Protein AF-A0A535Z2W9-F1 (afdb_monomer_lite)

Radius of gyration: 17.83 Å; chains: 1; bounding box: 57×37×44 Å

Sequence (170 aa):
MAGQGLWLRPPQLRTRADEVDRRHATWLELFFDLVFVVAIAELGHQLVVDHSLAGFLRFAGLFIPVFVAWQGFMAYSDRFDTDDLAFRLAFFGAMLGIAAMAVLIGDVAQGHNTAAFVLAYVSIRCLMLALYARAWFAVPEARPLVRFYGLGYALGVAIWLSSLAVPPPA

Secondary structure (DSSP, 8-state):
-----SS----EE--TTGGGS-PPPPHHHHHHHHHHHHHHHHHHHHHHH--SHHHHHHHHHHHHHHHHHHHHHHHHHHHEE--SHHHHHHHHHHHHHHHHHHHHHHHHHTT-SHHHHHHHHHHHHHHHHHHHHHHHHH-GGGHHHHHHHHHHHHHHHHHHHHHTTSPPP-

Structure (mmCIF, N/CA/C/O backbone):
data_AF-A0A535Z2W9-F1
#
_entry.id   AF-A0A535Z2W9-F1
#
loop_
_atom_site.group_PDB
_atom_site.id
_atom_site.type_symbol
_atom_site.label_atom_id
_atom_s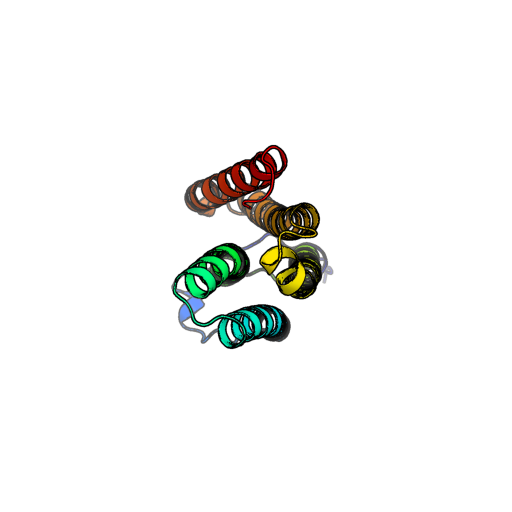ite.label_alt_id
_atom_site.label_comp_id
_atom_site.label_asym_id
_atom_site.label_entity_id
_atom_site.label_seq_id
_atom_site.pdbx_PDB_ins_code
_atom_site.Cartn_x
_atom_site.Cartn_y
_atom_site.Cartn_z
_atom_site.occupancy
_atom_site.B_iso_or_equiv
_atom_site.auth_seq_id
_atom_site.auth_comp_id
_atom_site.auth_asym_id
_atom_site.auth_atom_id
_atom_site.pdbx_PDB_model_num
ATOM 1 N N . MET A 1 1 ? -34.922 -6.582 19.480 1.00 39.75 1 MET A N 1
ATOM 2 C CA . MET A 1 1 ? -33.618 -7.146 19.073 1.00 39.75 1 MET A CA 1
ATOM 3 C C . MET A 1 1 ? -33.034 -6.212 18.026 1.00 39.75 1 MET A C 1
ATOM 5 O O . MET A 1 1 ? -33.458 -6.246 16.882 1.00 39.75 1 MET A O 1
ATOM 9 N N . ALA A 1 2 ? -32.225 -5.248 18.468 1.00 39.50 2 ALA A N 1
ATOM 10 C CA . ALA A 1 2 ? -31.777 -4.127 17.647 1.00 39.50 2 ALA A CA 1
ATOM 11 C C . ALA A 1 2 ? -30.645 -4.563 16.705 1.00 39.50 2 ALA A C 1
ATOM 13 O O . ALA A 1 2 ? -29.656 -5.139 17.156 1.00 39.50 2 ALA A O 1
ATOM 14 N N . GLY A 1 3 ? -30.808 -4.289 15.408 1.00 45.81 3 GLY A N 1
ATOM 15 C CA . GLY A 1 3 ? -29.788 -4.504 14.389 1.00 45.81 3 GLY A CA 1
ATOM 16 C C . GLY A 1 3 ? -28.563 -3.639 14.665 1.00 45.81 3 GLY A C 1
ATOM 17 O O . GLY A 1 3 ? -28.571 -2.437 14.417 1.00 45.81 3 GLY A O 1
ATOM 18 N N . GLN A 1 4 ? -27.509 -4.254 15.192 1.00 51.09 4 GLN A N 1
ATOM 19 C CA . GLN A 1 4 ? -26.200 -3.623 15.290 1.00 51.09 4 GLN A CA 1
ATOM 20 C C . GLN A 1 4 ? -25.592 -3.603 13.883 1.00 51.09 4 GLN A C 1
ATOM 22 O O . GLN A 1 4 ? -25.371 -4.652 13.277 1.00 51.09 4 GLN A O 1
ATOM 27 N N . GLY A 1 5 ? -25.411 -2.402 13.332 1.00 47.31 5 GLY A N 1
ATOM 28 C CA . GLY A 1 5 ? -25.077 -2.180 11.927 1.00 47.31 5 GLY A CA 1
ATOM 29 C C . GLY A 1 5 ? -23.846 -2.962 11.461 1.00 47.31 5 GLY A C 1
ATOM 30 O O . GLY A 1 5 ? -22.733 -2.729 11.918 1.00 47.31 5 GLY A O 1
ATOM 31 N N . LEU A 1 6 ? -24.047 -3.837 10.477 1.00 59.38 6 LEU A N 1
ATOM 32 C CA . LEU A 1 6 ? -23.032 -4.580 9.708 1.00 59.38 6 LEU A CA 1
ATOM 33 C C . LEU A 1 6 ? -22.005 -3.708 8.950 1.00 59.38 6 LEU A C 1
ATOM 35 O O . LEU A 1 6 ? -21.198 -4.232 8.193 1.00 59.38 6 LEU A O 1
ATOM 39 N N . TRP A 1 7 ? -22.047 -2.386 9.102 1.00 70.06 7 TRP A N 1
ATOM 40 C CA . TRP A 1 7 ? -21.425 -1.459 8.160 1.00 70.06 7 TRP A CA 1
ATOM 41 C C . TRP A 1 7 ? -20.079 -0.949 8.677 1.00 70.06 7 TRP A C 1
ATOM 43 O O . TRP A 1 7 ? -19.090 -1.021 7.957 1.00 70.06 7 TRP A O 1
ATOM 53 N N . LEU A 1 8 ? -20.010 -0.497 9.932 1.00 78.69 8 LEU A N 1
ATOM 54 C CA . LEU A 1 8 ? -18.781 -0.002 10.556 1.00 78.69 8 LEU A CA 1
ATOM 55 C C . LEU A 1 8 ? -18.672 -0.565 11.974 1.00 78.69 8 LEU A C 1
ATOM 57 O O . LEU A 1 8 ? -19.488 -0.239 12.835 1.00 78.69 8 LEU A O 1
ATOM 61 N N . ARG A 1 9 ? -17.677 -1.419 12.216 1.00 81.12 9 ARG A N 1
ATOM 62 C CA . ARG A 1 9 ? -17.396 -2.004 13.539 1.00 81.12 9 ARG A CA 1
ATOM 63 C C . ARG A 1 9 ? -16.050 -1.484 14.023 1.00 81.12 9 ARG A C 1
ATOM 65 O O . ARG A 1 9 ? -15.139 -1.412 13.214 1.00 81.12 9 ARG A O 1
ATOM 72 N N . PRO A 1 10 ? -15.856 -1.096 15.287 1.00 81.75 10 PRO A N 1
ATOM 73 C CA . PRO A 1 10 ? -14.520 -0.718 15.745 1.00 81.75 10 PRO A CA 1
ATOM 74 C C . PRO A 1 10 ? -13.559 -1.919 15.610 1.00 81.75 10 PRO A C 1
ATOM 76 O O . PRO A 1 10 ? -13.972 -3.034 15.935 1.00 81.75 10 PRO A O 1
ATOM 79 N N . PRO A 1 11 ? -12.316 -1.724 15.122 1.00 84.38 11 PRO A N 1
ATOM 80 C CA . PRO A 1 11 ? -11.287 -2.757 15.156 1.00 84.38 11 PRO A CA 1
ATOM 81 C C . PRO A 1 11 ? -11.108 -3.292 16.574 1.00 84.38 11 PRO A C 1
ATOM 83 O O . PRO A 1 11 ? -11.166 -2.516 17.527 1.00 84.38 11 PRO A O 1
ATOM 86 N N . GLN A 1 12 ? -10.867 -4.591 16.713 1.00 83.38 12 GLN A N 1
ATOM 87 C CA . GLN A 1 12 ? -10.589 -5.225 18.001 1.00 83.38 12 GLN A CA 1
ATOM 88 C C . GLN A 1 12 ? -9.195 -5.842 17.961 1.00 83.38 12 GLN A C 1
ATOM 90 O O . GLN A 1 12 ? -8.827 -6.454 16.961 1.00 83.38 12 GLN A O 1
ATOM 95 N N . LEU A 1 13 ? -8.395 -5.648 19.011 1.00 82.12 13 LEU A N 1
ATOM 96 C CA . LEU A 1 13 ? -7.098 -6.317 19.117 1.00 82.12 13 LEU A CA 1
ATOM 97 C C . LEU A 1 13 ? -7.311 -7.810 19.337 1.00 82.12 13 LEU A C 1
ATOM 99 O O . LEU A 1 13 ? -8.063 -8.193 20.230 1.00 82.12 13 LEU A O 1
ATOM 103 N N . ARG A 1 14 ? -6.586 -8.633 18.584 1.00 78.81 14 ARG A N 1
ATOM 104 C CA . ARG A 1 14 ? -6.496 -10.061 18.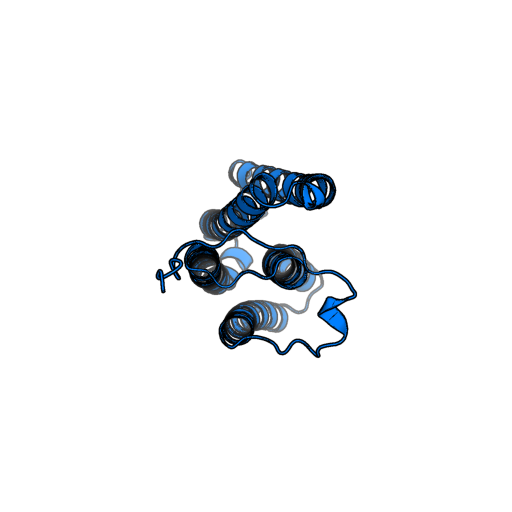874 1.00 78.81 14 ARG A CA 1
ATOM 105 C C . ARG A 1 14 ? -5.497 -10.310 19.993 1.00 78.81 14 ARG A C 1
ATOM 107 O O . ARG A 1 14 ? -4.390 -9.765 19.989 1.00 78.81 14 ARG A O 1
ATOM 114 N N . THR A 1 15 ? -5.891 -11.134 20.955 1.00 75.25 15 THR A N 1
ATOM 115 C CA . THR A 1 15 ? -5.051 -11.545 22.080 1.00 75.25 15 THR A CA 1
ATOM 116 C C . THR A 1 15 ? -4.678 -13.020 21.953 1.00 75.25 15 THR A C 1
ATOM 118 O O . THR A 1 15 ? -5.366 -13.791 21.294 1.00 75.25 15 THR A O 1
ATOM 121 N N . ARG A 1 16 ? -3.611 -13.460 22.633 1.00 63.16 16 ARG A N 1
ATOM 122 C CA . ARG A 1 16 ? -3.212 -14.883 22.653 1.00 63.16 16 ARG A CA 1
ATOM 123 C C . ARG A 1 16 ? -4.300 -15.835 23.166 1.00 63.16 16 ARG A C 1
ATOM 125 O O . ARG A 1 16 ? -4.220 -17.028 22.905 1.00 63.16 16 ARG A O 1
ATOM 132 N N . ALA A 1 17 ? -5.291 -15.340 23.910 1.00 61.97 17 ALA A N 1
ATOM 133 C CA . ALA A 1 17 ? -6.428 -16.154 24.336 1.00 61.97 17 ALA A CA 1
ATOM 134 C C . ALA A 1 17 ? -7.329 -16.544 23.149 1.00 61.97 17 ALA A C 1
ATOM 136 O O . ALA A 1 17 ? -7.892 -17.635 23.153 1.00 61.97 17 ALA A O 1
ATOM 137 N N . ASP A 1 18 ? -7.390 -15.697 22.116 1.00 59.94 18 ASP A N 1
ATOM 138 C CA . ASP A 1 18 ? -8.167 -15.924 20.893 1.00 59.94 18 ASP A CA 1
ATOM 139 C C . ASP A 1 18 ? -7.458 -16.898 19.927 1.00 59.94 18 ASP A C 1
ATOM 141 O O . ASP A 1 18 ? -8.099 -17.486 19.063 1.00 59.94 18 ASP A O 1
ATOM 145 N N . GLU A 1 19 ? -6.143 -17.119 20.083 1.00 58.19 19 GLU A N 1
ATOM 146 C CA . GLU A 1 19 ? -5.344 -18.050 19.258 1.00 58.19 19 GLU A CA 1
ATOM 147 C C . GLU A 1 19 ? -5.628 -19.537 19.548 1.00 58.19 19 GLU A C 1
ATOM 149 O O . GLU A 1 19 ? -5.219 -20.405 18.773 1.00 58.19 19 GLU A O 1
ATOM 154 N N . VAL A 1 20 ? -6.309 -19.857 20.658 1.00 56.34 20 VAL A N 1
ATOM 155 C CA . VAL A 1 20 ? -6.678 -21.243 21.011 1.00 56.34 20 VAL A CA 1
ATOM 156 C C . VAL A 1 20 ? -7.715 -21.805 20.026 1.00 56.34 20 VAL A C 1
ATOM 158 O O . VAL A 1 20 ? -7.717 -23.010 19.764 1.00 56.34 20 VAL A O 1
ATOM 161 N N . ASP A 1 21 ? -8.525 -20.937 19.411 1.00 59.91 21 ASP A N 1
ATOM 162 C CA . ASP A 1 21 ? -9.335 -21.277 18.244 1.00 59.91 21 ASP A CA 1
ATOM 163 C C . ASP A 1 21 ? -8.500 -21.083 16.968 1.00 59.91 21 ASP A C 1
ATOM 165 O O . ASP A 1 21 ? -8.018 -19.993 16.661 1.00 59.91 21 ASP A O 1
ATOM 169 N N . ARG A 1 22 ? -8.309 -22.155 16.188 1.00 58.53 22 ARG A N 1
ATOM 170 C CA . ARG A 1 22 ? -7.547 -22.101 14.929 1.00 58.53 22 ARG A CA 1
ATOM 171 C C . ARG A 1 22 ? -8.216 -21.138 13.940 1.00 58.53 22 ARG A C 1
ATOM 173 O O . ARG A 1 22 ? -9.170 -21.512 13.250 1.00 58.53 22 ARG A O 1
ATOM 180 N N . ARG A 1 23 ? -7.681 -19.918 13.821 1.00 67.81 23 ARG A N 1
ATOM 181 C CA . ARG A 1 23 ? -8.056 -18.964 12.768 1.00 67.81 23 ARG A CA 1
ATOM 182 C C . ARG A 1 23 ? -7.822 -19.592 11.395 1.00 67.81 23 ARG A C 1
ATOM 184 O O . ARG A 1 23 ? -6.725 -20.053 11.087 1.00 67.81 23 ARG A O 1
ATOM 191 N N . HIS A 1 24 ? -8.851 -19.546 10.557 1.00 76.38 24 HIS A N 1
ATOM 192 C CA . HIS A 1 24 ? -8.747 -19.846 9.133 1.00 76.38 24 HIS A CA 1
ATOM 193 C C . HIS A 1 24 ? -8.677 -18.537 8.346 1.00 76.38 24 HIS A C 1
ATOM 195 O O . HIS A 1 24 ? -9.337 -17.561 8.709 1.00 76.38 24 HIS A O 1
ATOM 201 N N . ALA A 1 25 ? -7.876 -18.518 7.279 1.00 81.12 25 ALA A N 1
ATOM 202 C CA . ALA A 1 25 ? -7.833 -17.386 6.363 1.00 81.12 25 ALA A CA 1
ATOM 203 C C . ALA A 1 25 ? -9.221 -17.156 5.752 1.00 81.12 25 ALA A C 1
ATOM 205 O O . ALA A 1 25 ? -9.912 -18.103 5.362 1.00 81.12 25 ALA A O 1
ATOM 206 N N . THR A 1 26 ? -9.637 -15.898 5.678 1.00 87.12 26 THR A N 1
ATOM 207 C CA . THR A 1 26 ? -10.911 -15.547 5.046 1.00 87.12 26 THR A CA 1
ATOM 208 C C . THR A 1 26 ? -10.790 -15.614 3.522 1.00 87.12 26 THR A C 1
ATOM 210 O O . THR A 1 26 ? -9.707 -15.457 2.960 1.00 87.12 26 THR A O 1
ATOM 213 N N . TRP A 1 27 ? -11.915 -15.773 2.817 1.00 91.81 27 TRP A N 1
ATOM 214 C CA . TRP A 1 27 ? -11.933 -15.713 1.348 1.00 91.81 27 TRP A CA 1
ATOM 215 C C . TRP A 1 27 ? -11.366 -14.402 0.791 1.00 91.81 27 TRP A C 1
ATOM 217 O O . TRP A 1 27 ? -10.744 -14.405 -0.268 1.00 91.81 27 TRP A O 1
ATOM 227 N N . LEU A 1 28 ? -11.562 -13.288 1.503 1.00 91.81 28 LEU A N 1
ATOM 228 C CA . LEU A 1 28 ? -11.030 -11.988 1.103 1.00 91.81 28 LEU A CA 1
ATOM 229 C C . LEU A 1 28 ? -9.504 -11.942 1.219 1.00 91.81 28 LEU A C 1
ATOM 231 O O . LEU A 1 28 ? -8.855 -11.412 0.324 1.00 91.81 28 LEU A O 1
ATOM 235 N N . GLU A 1 29 ? -8.944 -12.507 2.290 1.00 91.25 29 GLU A N 1
ATOM 236 C CA . GLU A 1 29 ? -7.491 -12.621 2.479 1.00 91.25 29 GLU A CA 1
ATOM 237 C C . GLU A 1 29 ? -6.872 -13.519 1.402 1.00 91.25 29 GLU A C 1
ATOM 239 O O . GLU A 1 29 ? -5.904 -13.125 0.763 1.00 91.25 29 GLU A O 1
ATOM 244 N N . LEU A 1 30 ? -7.492 -14.665 1.101 1.00 94.19 30 LEU A N 1
ATOM 245 C CA . LEU A 1 30 ? -7.025 -15.547 0.026 1.00 94.19 30 LEU A CA 1
ATOM 246 C C . LEU A 1 30 ? -7.083 -14.873 -1.352 1.00 94.19 30 LEU A C 1
ATOM 248 O O . LEU A 1 30 ? -6.170 -15.024 -2.163 1.00 94.19 30 LEU A O 1
ATOM 252 N N . PHE A 1 31 ? -8.149 -14.118 -1.630 1.00 94.88 31 PHE A N 1
ATOM 253 C CA . PHE A 1 31 ? -8.248 -13.360 -2.874 1.00 94.88 31 PHE A CA 1
ATOM 254 C C . PHE A 1 31 ? -7.201 -12.241 -2.933 1.00 94.88 31 PHE A C 1
ATOM 256 O O . PHE A 1 31 ? -6.580 -12.049 -3.973 1.00 94.88 31 PHE A O 1
ATOM 263 N N . PHE A 1 32 ? -6.956 -11.551 -1.815 1.00 94.38 32 PHE A N 1
ATOM 264 C CA . PHE A 1 32 ? -5.900 -10.548 -1.691 1.00 94.38 32 PHE A CA 1
ATOM 265 C C . PHE A 1 32 ? -4.526 -11.134 -2.021 1.00 94.38 32 PHE A C 1
ATOM 267 O O . PHE A 1 32 ? -3.816 -10.580 -2.861 1.00 94.38 32 PHE A O 1
ATOM 274 N N . ASP A 1 33 ? -4.189 -12.282 -1.432 1.00 95.50 33 ASP A N 1
ATOM 275 C CA . ASP A 1 33 ? -2.924 -12.973 -1.681 1.00 95.50 33 ASP A CA 1
ATOM 276 C C . ASP A 1 33 ? -2.756 -13.339 -3.161 1.00 95.50 33 ASP A C 1
ATOM 278 O O . ASP A 1 33 ? -1.679 -13.140 -3.726 1.00 95.50 33 ASP A O 1
ATOM 282 N N . LEU A 1 34 ? -3.825 -13.788 -3.831 1.00 96.81 34 LEU A N 1
ATOM 283 C CA . LEU A 1 34 ? -3.776 -14.123 -5.256 1.00 96.81 34 LEU A CA 1
ATOM 284 C C . LEU A 1 34 ? -3.399 -12.919 -6.133 1.00 96.81 34 LEU A C 1
ATOM 286 O O . LEU A 1 34 ? -2.627 -13.073 -7.079 1.00 96.81 34 LEU A O 1
ATOM 290 N N . VAL A 1 35 ? -3.887 -11.713 -5.824 1.00 96.00 35 VAL A N 1
ATOM 291 C CA . VAL A 1 35 ? -3.517 -10.514 -6.598 1.00 96.00 35 VAL A CA 1
ATOM 292 C C . VAL A 1 35 ? -2.032 -10.175 -6.409 1.00 96.00 35 VAL A C 1
ATOM 294 O O . VAL A 1 35 ? -1.354 -9.800 -7.366 1.00 96.00 35 VAL A O 1
ATOM 297 N N . PHE A 1 36 ? -1.483 -10.371 -5.206 1.00 95.31 36 PHE A N 1
ATOM 298 C CA . PHE A 1 36 ? -0.047 -10.195 -4.966 1.00 95.31 36 PHE A CA 1
ATOM 299 C C . PHE A 1 36 ? 0.809 -11.240 -5.685 1.00 95.31 36 PHE A C 1
ATOM 301 O O . PHE A 1 36 ? 1.885 -10.900 -6.179 1.00 95.31 36 PHE A O 1
ATOM 308 N N . VAL A 1 37 ? 0.328 -12.481 -5.811 1.00 97.00 37 VAL A N 1
ATOM 309 C CA . VAL A 1 37 ? 1.007 -13.523 -6.599 1.00 97.00 37 VAL A CA 1
ATOM 310 C C . VAL A 1 37 ? 1.176 -13.093 -8.056 1.00 97.00 37 VAL A C 1
ATOM 312 O O . VAL A 1 37 ? 2.241 -13.320 -8.624 1.00 97.00 37 VAL A O 1
ATOM 315 N N . VAL A 1 38 ? 0.188 -12.412 -8.647 1.00 96.69 38 VAL A N 1
ATOM 316 C CA . VAL A 1 38 ? 0.302 -11.877 -10.016 1.00 96.69 38 VAL A CA 1
ATOM 317 C C . VAL A 1 38 ? 1.419 -10.834 -10.116 1.00 96.69 38 VAL A C 1
ATOM 319 O O . VAL A 1 38 ? 2.251 -10.919 -11.014 1.00 96.69 38 VAL A O 1
ATOM 322 N N . ALA A 1 39 ? 1.509 -9.897 -9.167 1.00 97.12 39 ALA A N 1
ATOM 323 C CA . ALA A 1 39 ? 2.596 -8.914 -9.152 1.00 97.12 39 ALA A CA 1
ATOM 324 C C . ALA A 1 39 ? 3.978 -9.576 -8.998 1.00 97.12 39 ALA A C 1
ATOM 326 O O . ALA A 1 39 ? 4.936 -9.181 -9.658 1.00 97.12 39 ALA A O 1
ATOM 327 N N . ILE A 1 40 ? 4.088 -10.611 -8.158 1.00 97.06 40 ILE A N 1
ATOM 328 C CA . ILE A 1 40 ? 5.330 -11.381 -7.992 1.00 97.06 40 ILE A CA 1
ATOM 329 C C . ILE A 1 40 ? 5.678 -12.154 -9.272 1.00 97.06 40 ILE A C 1
ATOM 331 O O . ILE A 1 40 ? 6.854 -12.231 -9.625 1.00 97.06 40 ILE A O 1
ATOM 335 N N . ALA A 1 41 ? 4.687 -12.693 -9.984 1.00 97.38 41 ALA A N 1
ATOM 336 C CA . ALA A 1 41 ? 4.902 -13.368 -11.261 1.00 97.38 41 ALA A CA 1
ATOM 337 C C . ALA A 1 41 ? 5.472 -12.409 -12.319 1.00 97.38 41 ALA A C 1
ATOM 339 O O . ALA A 1 41 ? 6.446 -12.756 -12.985 1.00 97.38 41 ALA A O 1
ATOM 340 N N . GLU A 1 42 ? 4.946 -11.184 -12.407 1.00 97.12 42 GLU A N 1
ATOM 341 C CA . GLU A 1 42 ? 5.476 -10.145 -13.301 1.00 97.12 42 GLU A CA 1
ATOM 342 C C . GLU A 1 42 ? 6.913 -9.742 -12.945 1.00 97.12 42 GLU A C 1
ATOM 344 O O . GLU A 1 42 ? 7.771 -9.632 -13.824 1.00 97.12 42 GLU A O 1
ATOM 349 N N . LEU A 1 43 ? 7.227 -9.595 -11.652 1.00 96.88 43 LEU A N 1
ATOM 350 C CA . LEU A 1 43 ? 8.610 -9.382 -11.205 1.00 96.88 43 LEU A CA 1
ATOM 351 C C . LEU A 1 43 ? 9.519 -10.551 -11.610 1.00 96.88 43 LEU A C 1
ATOM 353 O O . LEU A 1 43 ? 10.635 -10.339 -12.084 1.00 96.88 43 LEU A O 1
ATOM 357 N N . GLY A 1 44 ? 9.042 -11.786 -11.440 1.00 96.25 44 GLY A N 1
ATOM 358 C CA . GLY A 1 44 ? 9.762 -12.992 -11.839 1.00 96.25 44 GLY A CA 1
ATOM 359 C C . GLY A 1 44 ? 10.039 -13.034 -13.341 1.00 96.25 44 GLY A C 1
ATOM 360 O O . GLY A 1 44 ? 11.149 -13.375 -13.744 1.00 96.25 44 GLY A O 1
ATOM 361 N N . HIS A 1 45 ? 9.079 -12.614 -14.167 1.00 95.56 45 HIS A N 1
ATOM 362 C CA . HIS A 1 45 ? 9.270 -12.499 -15.609 1.00 95.56 45 HIS A CA 1
ATOM 363 C C . HIS A 1 45 ? 10.405 -11.522 -15.960 1.00 95.56 45 HIS A C 1
ATOM 365 O O . HIS A 1 45 ? 11.267 -11.866 -16.768 1.00 95.56 45 HIS A O 1
ATOM 371 N N . GLN A 1 46 ? 10.488 -10.358 -15.301 1.00 94.12 46 GLN A N 1
ATOM 372 C CA . GLN A 1 46 ? 11.603 -9.417 -15.512 1.00 94.12 46 GLN A CA 1
ATOM 373 C C . GLN A 1 46 ? 12.970 -10.041 -15.195 1.00 94.12 46 GLN A C 1
ATOM 375 O O . GLN A 1 46 ? 13.940 -9.811 -15.914 1.00 94.12 46 GLN A O 1
ATOM 380 N N . LEU A 1 47 ? 13.045 -10.871 -14.151 1.00 94.69 47 LEU A N 1
ATOM 381 C CA . LEU A 1 47 ? 14.282 -11.554 -13.771 1.00 94.69 47 LEU A CA 1
ATOM 382 C C . LEU A 1 47 ? 14.678 -12.663 -14.762 1.00 94.69 47 LEU A C 1
ATOM 384 O O . LEU A 1 47 ? 15.861 -12.944 -14.932 1.00 94.69 47 LEU A O 1
ATOM 388 N N . VAL A 1 48 ? 13.704 -13.288 -15.432 1.00 96.12 48 VAL A N 1
ATOM 389 C CA . VAL A 1 48 ? 13.970 -14.244 -16.520 1.00 96.12 48 VAL A CA 1
ATOM 390 C C . VAL A 1 48 ? 14.553 -13.527 -17.741 1.00 96.12 48 VAL A C 1
ATOM 392 O O . VAL A 1 48 ? 15.486 -14.044 -18.358 1.00 96.12 48 VAL A O 1
ATOM 395 N N . VAL A 1 49 ? 14.037 -12.336 -18.068 1.00 93.69 49 VAL A N 1
ATOM 396 C CA . VAL A 1 49 ? 14.527 -11.508 -19.183 1.00 93.69 49 VAL A CA 1
ATOM 397 C C . VAL A 1 49 ? 15.967 -11.037 -18.943 1.00 93.69 49 VAL A C 1
ATOM 399 O O . VAL A 1 49 ? 16.794 -11.128 -19.849 1.00 93.69 49 VAL A O 1
ATOM 402 N N . ASP A 1 50 ? 16.285 -10.574 -17.731 1.00 92.56 50 ASP A N 1
ATOM 403 C CA . ASP A 1 50 ? 17.627 -10.128 -17.338 1.00 92.56 50 ASP A CA 1
ATOM 404 C C . ASP A 1 50 ? 18.047 -10.770 -16.007 1.00 92.56 50 ASP A C 1
ATOM 406 O O . ASP A 1 50 ? 17.729 -10.286 -14.920 1.00 92.56 50 ASP A O 1
ATOM 410 N N . HIS A 1 51 ? 18.811 -11.858 -16.100 1.00 94.19 51 HIS A N 1
ATOM 411 C CA . HIS A 1 51 ? 19.353 -12.597 -14.955 1.00 94.19 51 HIS A CA 1
ATOM 412 C C . HIS A 1 51 ? 20.769 -12.136 -14.561 1.00 94.19 51 HIS A C 1
ATOM 414 O O . HIS A 1 51 ? 21.488 -12.845 -13.851 1.00 94.19 51 HIS A O 1
ATOM 420 N N . SER A 1 52 ? 21.206 -10.962 -15.030 1.00 96.81 52 SER A N 1
ATOM 421 C CA . SER A 1 52 ? 22.458 -10.349 -14.584 1.00 96.81 52 SER A CA 1
ATOM 422 C C . SER A 1 52 ? 22.340 -9.801 -13.156 1.00 96.81 52 SER A C 1
ATOM 424 O O . SER A 1 52 ? 21.251 -9.677 -12.591 1.00 96.81 52 SER A O 1
ATOM 426 N N . LEU A 1 53 ? 23.469 -9.390 -12.566 1.00 95.75 53 LEU A N 1
ATOM 427 C CA . LEU A 1 53 ? 23.455 -8.678 -11.284 1.00 95.75 53 LEU A CA 1
ATOM 428 C C . LEU A 1 53 ? 22.606 -7.394 -11.352 1.00 95.75 53 LEU A C 1
ATOM 430 O O . LEU A 1 53 ? 21.911 -7.071 -10.392 1.00 95.75 53 LEU A O 1
ATOM 434 N N . ALA A 1 54 ? 22.635 -6.675 -12.479 1.00 93.06 54 ALA A N 1
ATOM 435 C CA . ALA A 1 54 ? 21.837 -5.465 -12.664 1.00 93.06 54 ALA A CA 1
ATOM 436 C C . ALA A 1 54 ? 20.334 -5.785 -12.707 1.00 93.06 54 ALA A C 1
ATOM 438 O O . ALA A 1 54 ? 19.552 -5.129 -12.017 1.00 93.06 54 ALA A O 1
ATOM 439 N N . GLY A 1 55 ? 19.942 -6.827 -13.445 1.00 93.50 55 GLY A N 1
ATOM 440 C CA . GLY A 1 55 ? 18.568 -7.327 -13.474 1.00 93.50 55 GLY A CA 1
ATOM 441 C C . GLY A 1 55 ? 18.070 -7.759 -12.094 1.00 93.50 55 GLY A C 1
ATOM 442 O O . GLY A 1 55 ? 16.986 -7.356 -11.670 1.00 93.50 55 GLY A O 1
ATOM 443 N N . PHE A 1 56 ? 18.907 -8.458 -11.321 1.00 95.88 56 PHE A N 1
ATOM 444 C CA . PHE A 1 56 ? 18.597 -8.813 -9.934 1.00 95.88 56 PHE A CA 1
ATOM 445 C C . PHE A 1 56 ? 18.397 -7.585 -9.030 1.00 95.88 56 PHE A C 1
ATOM 447 O O . PHE A 1 56 ? 17.456 -7.554 -8.236 1.00 95.88 56 PHE A O 1
ATOM 454 N N . LEU A 1 57 ? 19.240 -6.552 -9.144 1.00 94.94 57 LEU A N 1
ATOM 455 C CA . LEU A 1 57 ? 19.085 -5.321 -8.358 1.00 94.94 57 LEU A CA 1
ATOM 456 C C . LEU A 1 57 ? 17.799 -4.564 -8.717 1.00 94.94 57 LEU A C 1
ATOM 458 O O . LEU A 1 57 ? 17.118 -4.065 -7.818 1.00 94.94 57 LEU A O 1
ATOM 462 N N . ARG A 1 58 ? 17.427 -4.522 -10.005 1.00 93.56 58 ARG A N 1
ATOM 463 C CA . ARG A 1 58 ? 16.143 -3.959 -10.459 1.00 93.56 58 ARG A CA 1
ATOM 464 C C . ARG A 1 58 ? 14.964 -4.744 -9.888 1.00 93.56 58 ARG A C 1
ATOM 466 O O . ARG A 1 58 ? 14.061 -4.142 -9.308 1.00 93.56 58 ARG A O 1
ATOM 473 N N . PHE A 1 59 ? 15.006 -6.075 -9.981 1.00 95.25 59 PHE A N 1
ATOM 474 C CA . PHE A 1 59 ? 14.018 -6.959 -9.364 1.00 95.25 59 PHE A CA 1
ATOM 475 C C . PHE A 1 59 ? 13.881 -6.671 -7.867 1.00 95.25 59 PHE A C 1
ATOM 477 O O . PHE A 1 59 ? 12.774 -6.435 -7.395 1.00 95.25 59 PHE A O 1
ATOM 484 N N . ALA A 1 60 ? 14.991 -6.625 -7.124 1.00 96.25 60 ALA A N 1
ATOM 485 C CA . ALA A 1 60 ? 14.972 -6.372 -5.687 1.00 96.25 60 ALA A CA 1
ATOM 486 C C . ALA A 1 60 ? 14.351 -5.002 -5.361 1.00 96.25 60 ALA A C 1
ATOM 488 O O . ALA A 1 60 ? 13.519 -4.899 -4.459 1.00 96.25 60 ALA A O 1
ATOM 489 N N . GLY A 1 61 ? 14.698 -3.965 -6.132 1.00 94.38 61 GLY A N 1
ATOM 490 C CA . GLY A 1 61 ? 14.143 -2.619 -5.982 1.00 94.38 61 GLY A CA 1
ATOM 491 C C . GLY A 1 61 ? 12.626 -2.553 -6.177 1.00 94.38 61 GLY A C 1
ATOM 492 O O . GLY A 1 61 ? 11.951 -1.856 -5.421 1.00 94.38 61 GLY A O 1
ATOM 493 N N . LEU A 1 62 ? 12.079 -3.307 -7.135 1.00 95.88 62 LEU A N 1
ATOM 494 C CA . LEU A 1 62 ? 10.634 -3.381 -7.393 1.00 95.88 62 LEU A CA 1
ATOM 495 C C . LEU A 1 62 ? 9.907 -4.373 -6.473 1.00 95.88 62 LEU A C 1
ATOM 497 O O . LEU A 1 62 ? 8.744 -4.165 -6.129 1.00 95.88 62 LEU A O 1
ATOM 501 N N . PHE A 1 63 ? 10.591 -5.422 -6.022 1.00 97.19 63 PHE A N 1
ATOM 502 C CA . PHE A 1 63 ? 10.055 -6.409 -5.092 1.00 97.19 63 PHE A CA 1
ATOM 503 C C . PHE A 1 63 ? 9.806 -5.817 -3.708 1.00 97.19 63 PHE A C 1
ATOM 505 O O . PHE A 1 63 ? 8.761 -6.071 -3.116 1.00 97.19 63 PHE A O 1
ATOM 512 N N . ILE A 1 64 ? 10.729 -5.001 -3.190 1.00 96.62 64 ILE A N 1
ATOM 513 C CA . ILE A 1 64 ? 10.610 -4.397 -1.855 1.00 96.62 64 ILE A CA 1
ATOM 514 C C . ILE A 1 64 ? 9.270 -3.663 -1.645 1.00 96.62 64 ILE A C 1
ATOM 516 O O . ILE A 1 64 ? 8.597 -3.978 -0.663 1.00 96.62 64 ILE A O 1
ATOM 520 N N . PRO A 1 65 ? 8.828 -2.716 -2.499 1.00 96.25 65 PRO A N 1
ATOM 521 C CA . PRO A 1 65 ? 7.542 -2.048 -2.303 1.00 96.25 65 PRO A CA 1
ATOM 522 C C . PRO A 1 65 ? 6.357 -3.014 -2.399 1.00 96.25 65 PRO A C 1
ATOM 524 O O . PRO A 1 65 ? 5.443 -2.916 -1.583 1.00 96.25 65 PRO A O 1
ATOM 527 N N . VAL A 1 66 ? 6.384 -3.987 -3.317 1.00 97.31 66 VAL A N 1
ATOM 528 C CA . VAL A 1 66 ? 5.341 -5.026 -3.414 1.00 97.31 66 VAL A CA 1
ATOM 529 C C . VAL A 1 66 ? 5.263 -5.836 -2.115 1.00 97.31 66 VAL A C 1
ATOM 531 O O . VAL A 1 66 ? 4.197 -5.961 -1.513 1.00 97.31 66 VAL A O 1
ATOM 534 N N . PHE A 1 67 ? 6.402 -6.314 -1.619 1.00 97.00 67 PHE A N 1
ATOM 535 C CA . PHE A 1 67 ? 6.489 -7.082 -0.381 1.00 97.00 67 PHE A CA 1
ATOM 536 C C . PHE A 1 67 ? 6.038 -6.271 0.838 1.00 97.00 67 PHE A C 1
ATOM 538 O O . PHE A 1 67 ? 5.252 -6.752 1.652 1.00 97.00 67 PHE A O 1
ATOM 545 N N . VAL A 1 68 ? 6.493 -5.022 0.960 1.00 96.06 68 VAL A N 1
ATOM 546 C CA . VAL A 1 68 ? 6.134 -4.129 2.071 1.00 96.06 68 VAL A CA 1
ATOM 547 C C . VAL A 1 68 ? 4.643 -3.777 2.051 1.00 96.06 68 VAL A C 1
ATOM 549 O O . VAL A 1 68 ? 4.037 -3.641 3.120 1.00 96.06 68 VAL A O 1
ATOM 552 N N . ALA A 1 69 ? 4.036 -3.641 0.869 1.00 96.25 69 ALA A N 1
ATOM 553 C CA . ALA A 1 69 ? 2.594 -3.463 0.730 1.00 96.25 69 ALA A CA 1
ATOM 554 C C . ALA A 1 69 ? 1.826 -4.694 1.236 1.00 96.25 69 ALA A C 1
ATOM 556 O O . ALA A 1 69 ? 0.961 -4.541 2.100 1.00 96.25 69 ALA A O 1
ATOM 557 N N . TRP A 1 70 ? 2.189 -5.896 0.777 1.00 96.88 70 TRP A N 1
ATOM 558 C CA . TRP A 1 70 ? 1.569 -7.154 1.212 1.00 96.88 70 TRP A CA 1
ATOM 559 C C . TRP A 1 70 ? 1.692 -7.365 2.724 1.00 96.88 70 TRP A C 1
ATOM 561 O O . TRP A 1 70 ? 0.695 -7.541 3.426 1.00 96.88 70 TRP A O 1
ATOM 571 N N . GLN A 1 71 ? 2.919 -7.261 3.241 1.00 95.44 71 GLN A N 1
ATOM 572 C CA . GLN A 1 71 ? 3.223 -7.425 4.660 1.00 95.44 71 GLN A CA 1
ATOM 573 C C . GLN A 1 71 ? 2.426 -6.467 5.541 1.00 95.44 71 GLN A C 1
ATOM 575 O O . GLN A 1 71 ? 2.007 -6.852 6.626 1.00 95.44 71 GLN A O 1
ATOM 580 N N . GLY A 1 72 ? 2.193 -5.229 5.096 1.00 93.44 72 GLY A N 1
ATOM 581 C CA . GLY A 1 72 ? 1.393 -4.275 5.860 1.00 93.44 72 GLY A CA 1
ATOM 582 C C . GLY A 1 72 ? -0.040 -4.756 6.089 1.00 93.44 72 GLY A C 1
ATOM 583 O O . GLY A 1 72 ? -0.529 -4.693 7.216 1.00 93.44 72 GLY A O 1
ATOM 584 N N . PHE A 1 73 ? -0.692 -5.268 5.042 1.00 93.62 73 PHE A N 1
ATOM 585 C CA . PHE A 1 73 ? -2.066 -5.774 5.123 1.00 93.62 73 PHE A CA 1
ATOM 586 C C . PHE A 1 73 ? -2.149 -7.056 5.930 1.00 93.62 73 PHE A C 1
ATOM 588 O O . PHE A 1 73 ? -2.963 -7.112 6.848 1.00 93.62 73 PHE A O 1
ATOM 595 N N . MET A 1 74 ? -1.244 -8.005 5.685 1.00 91.94 74 MET A N 1
ATOM 596 C CA . MET A 1 74 ? -1.138 -9.223 6.489 1.00 91.94 74 MET A CA 1
ATOM 597 C C . MET A 1 74 ? -0.940 -8.915 7.973 1.00 91.94 74 MET A C 1
ATOM 599 O O . MET A 1 74 ? -1.621 -9.460 8.836 1.00 91.94 74 MET A O 1
ATOM 603 N N . ALA A 1 75 ? -0.033 -7.994 8.291 1.00 91.75 75 ALA A N 1
ATOM 604 C CA . ALA A 1 75 ? 0.262 -7.655 9.671 1.00 91.75 75 ALA A CA 1
ATOM 605 C C . ALA A 1 75 ? -0.865 -6.836 10.332 1.00 91.75 75 ALA A C 1
ATOM 607 O O . ALA A 1 75 ? -0.989 -6.846 11.558 1.00 91.75 75 ALA A O 1
ATOM 608 N N . TYR A 1 76 ? -1.681 -6.107 9.566 1.00 92.06 76 TYR A N 1
ATOM 609 C CA . TYR A 1 76 ? -2.900 -5.487 10.089 1.00 92.06 76 TYR A CA 1
ATOM 610 C C . TYR A 1 76 ? -3.980 -6.542 10.355 1.00 92.06 76 TYR A C 1
ATOM 612 O O . TYR A 1 76 ? -4.518 -6.583 11.460 1.00 92.06 76 TYR A O 1
ATOM 620 N N . SER A 1 77 ? -4.263 -7.411 9.378 1.00 90.06 77 SER A N 1
ATOM 621 C CA . SER A 1 77 ? -5.301 -8.444 9.475 1.00 90.06 77 SER A CA 1
ATOM 622 C C . SER A 1 77 ? -4.999 -9.503 10.524 1.00 90.06 77 SER A C 1
ATOM 624 O O . SER A 1 77 ? -5.927 -10.108 11.043 1.00 90.06 77 SER A O 1
ATOM 626 N N . ASP A 1 78 ? -3.728 -9.741 10.840 1.00 88.56 78 ASP A N 1
ATOM 627 C CA . ASP A 1 78 ? -3.320 -10.631 11.925 1.00 88.56 78 ASP A CA 1
ATOM 628 C C . ASP A 1 78 ? -3.635 -10.025 13.303 1.00 88.56 78 ASP A C 1
ATOM 630 O O . ASP A 1 78 ? -4.218 -10.682 14.165 1.00 88.56 78 ASP A O 1
ATOM 634 N N . ARG A 1 79 ? -3.344 -8.728 13.481 1.00 89.25 79 ARG A N 1
ATOM 635 C CA . ARG A 1 79 ? -3.465 -8.024 14.770 1.00 89.25 79 ARG A CA 1
ATOM 636 C C . ARG A 1 79 ? -4.873 -7.574 15.109 1.00 89.25 79 ARG A C 1
ATOM 638 O O . ARG A 1 79 ? -5.213 -7.508 16.290 1.00 89.25 79 ARG A O 1
ATOM 645 N N . PHE A 1 80 ? -5.648 -7.188 14.102 1.00 89.25 80 PHE A N 1
ATOM 646 C CA . PHE A 1 80 ? -6.974 -6.626 14.296 1.00 89.25 80 PHE A CA 1
ATOM 647 C C . PHE A 1 80 ? -8.029 -7.559 13.724 1.00 89.25 80 PHE A C 1
ATOM 649 O O . PHE A 1 80 ? -8.027 -7.853 12.529 1.00 89.25 80 PHE A O 1
ATOM 656 N N . ASP A 1 81 ? -8.965 -7.985 14.569 1.00 82.75 81 ASP A N 1
ATOM 657 C CA . ASP A 1 81 ? -10.156 -8.671 14.096 1.00 82.75 81 ASP A CA 1
ATOM 658 C C . ASP A 1 81 ? -11.132 -7.639 13.538 1.00 82.75 81 ASP A C 1
ATOM 660 O O . ASP A 1 81 ? -11.747 -6.860 14.269 1.00 82.75 81 ASP A O 1
ATOM 664 N N . THR A 1 82 ? -11.164 -7.513 12.214 1.00 80.88 82 THR A N 1
ATOM 665 C CA . THR A 1 82 ? -11.979 -6.517 11.519 1.00 80.88 82 THR A CA 1
ATOM 666 C C . THR A 1 82 ? -12.451 -7.078 10.185 1.00 80.88 82 THR A C 1
ATOM 668 O O . THR A 1 82 ? -11.637 -7.371 9.322 1.00 80.88 82 THR A O 1
ATOM 671 N N . ASP A 1 83 ? -13.767 -7.181 9.999 1.00 83.94 83 ASP A N 1
ATOM 672 C CA . ASP A 1 83 ? -14.393 -7.570 8.723 1.00 83.94 83 ASP A CA 1
ATOM 673 C C . ASP A 1 83 ? -15.611 -6.680 8.417 1.00 83.94 83 ASP A C 1
ATOM 675 O O . ASP A 1 83 ? -16.722 -7.137 8.151 1.00 83.94 83 ASP A O 1
ATOM 679 N N . ASP A 1 84 ? -15.429 -5.366 8.544 1.00 89.38 84 ASP A N 1
ATOM 680 C CA . ASP A 1 84 ? -16.461 -4.378 8.233 1.00 89.38 84 ASP A CA 1
ATOM 681 C C . ASP A 1 84 ? -16.249 -3.727 6.857 1.00 89.38 84 ASP A C 1
ATOM 683 O O . ASP A 1 84 ? -15.253 -3.971 6.171 1.00 89.38 84 ASP A O 1
ATOM 687 N N . LEU A 1 85 ? -17.189 -2.878 6.431 1.00 90.44 85 LEU A N 1
ATOM 688 C CA . LEU A 1 85 ? -17.161 -2.279 5.095 1.00 90.44 85 LEU A CA 1
ATOM 689 C C . LEU A 1 85 ? -15.867 -1.498 4.839 1.00 90.44 85 LEU A C 1
ATOM 691 O O . LEU A 1 85 ? -15.286 -1.615 3.764 1.00 90.44 85 LEU A O 1
ATOM 695 N N . ALA A 1 86 ? -15.391 -0.730 5.822 1.00 92.19 86 ALA A N 1
ATOM 696 C CA . ALA A 1 86 ? -14.166 0.052 5.684 1.00 92.19 86 ALA A CA 1
ATOM 697 C C . ALA A 1 86 ? -12.926 -0.838 5.486 1.00 92.19 86 ALA A C 1
ATOM 699 O O . ALA A 1 86 ? -12.080 -0.518 4.652 1.00 92.19 86 ALA A O 1
ATOM 700 N N . PHE A 1 87 ? -12.836 -1.966 6.198 1.00 92.69 87 PHE A N 1
ATOM 701 C CA . PHE A 1 87 ? -11.778 -2.955 5.982 1.00 92.69 87 PHE A CA 1
ATOM 702 C C . PHE A 1 87 ? -11.848 -3.556 4.576 1.00 92.69 87 PHE A C 1
ATOM 704 O O . PHE A 1 87 ? -10.859 -3.540 3.845 1.00 92.69 87 PHE A O 1
ATOM 711 N N . ARG A 1 88 ? -13.036 -3.997 4.148 1.00 94.31 88 ARG A N 1
ATOM 712 C CA . ARG A 1 88 ? -13.241 -4.593 2.819 1.00 94.31 88 ARG A CA 1
ATOM 713 C C . ARG A 1 88 ? -12.914 -3.621 1.688 1.00 94.31 88 ARG A C 1
ATOM 715 O O . ARG A 1 88 ? -12.227 -3.995 0.743 1.00 94.31 88 ARG A O 1
ATOM 722 N N . LEU A 1 89 ? -13.356 -2.367 1.795 1.00 96.31 89 LEU A N 1
ATOM 723 C CA . LEU A 1 89 ? -13.044 -1.321 0.817 1.00 96.31 89 LEU A CA 1
ATOM 724 C C . LEU A 1 89 ? -11.544 -1.024 0.755 1.00 96.31 89 LEU A C 1
ATOM 726 O O . LEU A 1 89 ? -11.014 -0.841 -0.338 1.00 96.31 89 LEU A O 1
ATOM 730 N N . 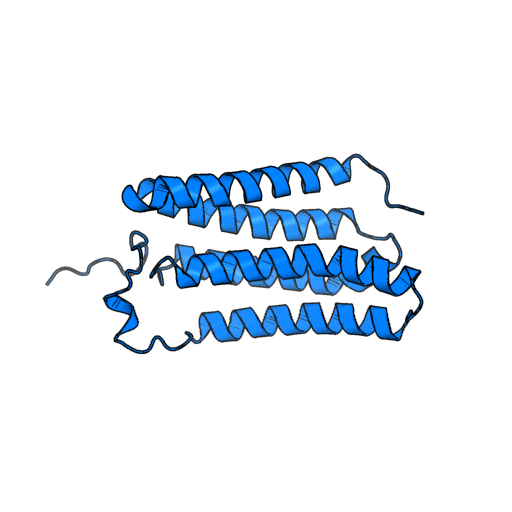ALA A 1 90 ? -10.847 -1.016 1.895 1.00 96.56 90 ALA A N 1
ATOM 731 C CA . ALA A 1 90 ? -9.397 -0.854 1.913 1.00 96.56 90 ALA A CA 1
ATOM 732 C C . ALA A 1 90 ? -8.682 -2.032 1.232 1.00 96.56 90 ALA A C 1
ATOM 734 O O . ALA A 1 90 ? -7.759 -1.803 0.456 1.00 96.56 90 ALA A O 1
ATOM 735 N N . PHE A 1 91 ? -9.138 -3.269 1.455 1.00 96.25 91 PHE A N 1
ATOM 736 C CA . PHE A 1 91 ? -8.609 -4.457 0.777 1.00 96.25 91 PHE A CA 1
ATOM 737 C C . PHE A 1 91 ? -8.843 -4.403 -0.735 1.00 96.25 91 PHE A C 1
ATOM 739 O O . PHE A 1 91 ? -7.890 -4.545 -1.495 1.00 96.25 91 PHE A O 1
ATOM 746 N N . PHE A 1 92 ? -10.067 -4.122 -1.193 1.00 97.50 92 PHE A N 1
ATOM 747 C CA . PHE A 1 92 ? -10.349 -3.991 -2.628 1.00 97.50 92 PHE A CA 1
ATOM 748 C C . PHE A 1 92 ? -9.590 -2.823 -3.271 1.00 97.50 92 PHE A C 1
ATOM 750 O O . PHE A 1 92 ? -9.052 -2.965 -4.367 1.00 97.50 92 PHE A O 1
ATOM 757 N N . GLY A 1 93 ? -9.483 -1.681 -2.586 1.00 98.31 93 GLY A N 1
ATOM 758 C CA . GLY A 1 93 ? -8.676 -0.553 -3.053 1.00 98.31 93 GLY A CA 1
ATOM 759 C C . GLY A 1 93 ? -7.191 -0.907 -3.159 1.00 98.31 93 GLY A C 1
ATOM 760 O O . GLY A 1 93 ? -6.535 -0.547 -4.134 1.00 98.31 93 GLY A O 1
ATOM 761 N N . ALA A 1 94 ? -6.668 -1.672 -2.200 1.00 98.00 94 ALA A N 1
ATOM 762 C CA . ALA A 1 94 ? -5.301 -2.167 -2.241 1.00 98.00 94 ALA A CA 1
ATOM 763 C C . ALA A 1 94 ? -5.082 -3.187 -3.365 1.00 98.00 94 ALA A C 1
ATOM 765 O O . ALA A 1 94 ? -4.046 -3.118 -4.017 1.00 98.00 94 ALA A O 1
ATOM 766 N N . MET A 1 95 ? -6.060 -4.058 -3.648 1.00 98.25 95 MET A N 1
ATOM 767 C CA . MET A 1 95 ? -6.033 -4.975 -4.798 1.00 98.25 95 MET A CA 1
ATOM 768 C C . MET A 1 95 ? -5.942 -4.216 -6.127 1.00 98.25 95 MET A C 1
ATOM 770 O O . MET A 1 95 ? -5.130 -4.563 -6.980 1.00 98.25 95 MET A O 1
ATOM 774 N N . LEU A 1 96 ? -6.726 -3.146 -6.294 1.00 98.38 96 LEU A N 1
ATOM 775 C CA . LEU A 1 96 ? -6.628 -2.282 -7.476 1.00 98.38 96 LEU A CA 1
ATOM 776 C C . LEU A 1 96 ? -5.258 -1.600 -7.561 1.00 98.38 96 LEU A C 1
ATOM 778 O O . LEU A 1 96 ? -4.664 -1.543 -8.636 1.00 98.38 96 LEU A O 1
ATOM 782 N N . GLY A 1 97 ? -4.736 -1.124 -6.429 1.00 98.25 97 GLY A N 1
ATOM 783 C CA . GLY A 1 97 ? -3.408 -0.523 -6.361 1.00 98.25 97 GLY A CA 1
ATOM 784 C C . GLY A 1 97 ? -2.299 -1.497 -6.762 1.00 98.25 97 GLY A C 1
ATOM 785 O O . GLY A 1 97 ? -1.450 -1.146 -7.579 1.00 98.25 97 GLY A O 1
ATOM 786 N N . ILE A 1 98 ? -2.305 -2.725 -6.234 1.00 98.06 98 ILE A N 1
ATOM 787 C CA . ILE A 1 98 ? -1.274 -3.716 -6.567 1.00 98.06 98 ILE A CA 1
ATOM 788 C C . ILE A 1 98 ? -1.430 -4.234 -8.003 1.00 98.06 98 ILE A C 1
ATOM 790 O O . ILE A 1 98 ? -0.425 -4.457 -8.667 1.00 98.06 98 ILE A O 1
ATOM 794 N N . ALA A 1 99 ? -2.656 -4.341 -8.527 1.00 98.12 99 ALA A N 1
ATOM 795 C CA . ALA A 1 99 ? -2.883 -4.649 -9.937 1.00 98.12 99 ALA A CA 1
ATOM 796 C C . ALA A 1 99 ? -2.311 -3.551 -10.850 1.00 98.12 99 ALA A C 1
ATOM 798 O O . ALA A 1 99 ? -1.648 -3.856 -11.839 1.00 98.12 99 ALA A O 1
ATOM 799 N N . ALA A 1 100 ? -2.493 -2.276 -10.489 1.00 98.25 100 ALA A N 1
ATOM 800 C CA . ALA A 1 100 ? -1.878 -1.162 -11.207 1.00 98.25 100 ALA A CA 1
ATOM 801 C C . ALA A 1 100 ? -0.344 -1.217 -11.137 1.00 98.25 100 ALA A C 1
ATOM 803 O O . ALA A 1 100 ? 0.317 -1.065 -12.161 1.00 98.25 100 ALA A O 1
ATOM 804 N N . MET A 1 101 ? 0.233 -1.495 -9.960 1.00 98.31 101 MET A N 1
ATOM 805 C CA . MET A 1 101 ? 1.678 -1.712 -9.835 1.00 98.31 101 MET A CA 1
ATOM 806 C C . MET A 1 101 ? 2.151 -2.864 -10.726 1.00 98.31 101 MET A C 1
ATOM 808 O O . MET A 1 101 ? 3.175 -2.713 -11.382 1.00 98.31 101 MET A O 1
ATOM 812 N N . ALA A 1 102 ? 1.407 -3.974 -10.781 1.00 97.81 102 ALA A N 1
ATOM 813 C CA . ALA A 1 102 ? 1.768 -5.148 -11.569 1.00 97.81 102 ALA A CA 1
ATOM 814 C C . ALA A 1 102 ? 1.884 -4.825 -13.066 1.00 97.81 102 ALA A C 1
ATOM 816 O O . ALA A 1 102 ? 2.898 -5.137 -13.681 1.00 97.81 102 ALA A O 1
ATOM 817 N N . VAL A 1 103 ? 0.896 -4.113 -13.618 1.00 97.75 103 VAL A N 1
ATOM 818 C CA . VAL A 1 103 ? 0.910 -3.648 -15.017 1.00 97.75 103 VAL A CA 1
ATOM 819 C C . VAL A 1 103 ? 2.112 -2.740 -15.302 1.00 97.75 103 VAL A C 1
ATOM 821 O O . VAL A 1 103 ? 2.672 -2.776 -16.392 1.00 97.75 103 VAL A O 1
ATOM 824 N N . LEU A 1 104 ? 2.532 -1.942 -14.319 1.00 97.25 104 LEU A N 1
ATOM 825 C CA . LEU A 1 104 ? 3.614 -0.970 -14.469 1.00 97.25 104 LEU A CA 1
ATOM 826 C C . LEU A 1 104 ? 5.018 -1.568 -14.291 1.00 97.25 104 LEU A C 1
ATOM 828 O O . LEU A 1 104 ? 5.987 -0.907 -14.652 1.00 97.25 104 LEU A O 1
ATOM 832 N N . ILE A 1 105 ? 5.168 -2.789 -13.762 1.00 96.00 105 ILE A N 1
ATOM 833 C CA . ILE A 1 105 ? 6.486 -3.397 -13.488 1.00 96.00 105 ILE A CA 1
ATOM 834 C C . ILE A 1 105 ? 7.384 -3.388 -14.730 1.00 96.00 105 ILE A C 1
ATOM 836 O O . ILE A 1 105 ? 8.544 -2.985 -14.639 1.00 96.00 105 ILE A O 1
ATOM 840 N N . GLY A 1 106 ? 6.855 -3.813 -15.881 1.00 93.56 106 GLY A N 1
ATOM 841 C CA . GLY A 1 106 ? 7.627 -3.892 -17.123 1.00 93.56 106 GLY A CA 1
ATOM 842 C C . GLY A 1 106 ? 8.064 -2.528 -17.658 1.00 93.56 106 GLY A C 1
ATOM 843 O O . GLY A 1 106 ? 9.179 -2.399 -18.166 1.00 93.56 106 GLY A O 1
ATOM 844 N N . ASP A 1 107 ? 7.223 -1.507 -17.493 1.00 93.31 107 ASP A N 1
ATOM 845 C CA . ASP A 1 107 ? 7.537 -0.132 -17.888 1.00 93.31 107 ASP A CA 1
ATOM 846 C C . ASP A 1 107 ? 8.617 0.462 -16.983 1.00 93.31 107 A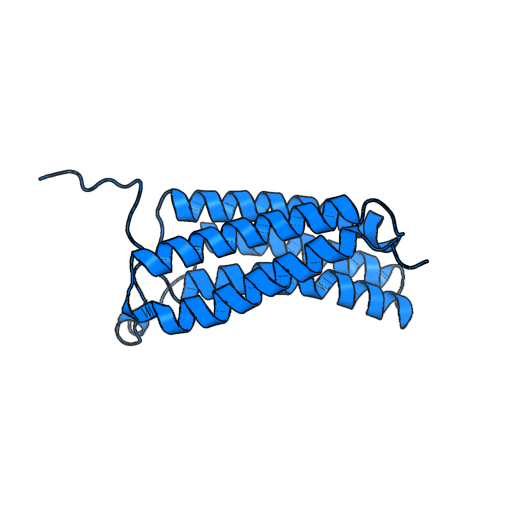SP A C 1
ATOM 848 O O . ASP A 1 107 ? 9.602 1.022 -17.467 1.00 93.31 107 ASP A O 1
ATOM 852 N N . VAL A 1 108 ? 8.473 0.286 -15.665 1.00 93.44 108 VAL A N 1
ATOM 853 C CA . VAL A 1 108 ? 9.421 0.816 -14.676 1.00 93.44 108 VAL A CA 1
ATOM 854 C C . VAL A 1 108 ? 10.779 0.135 -14.788 1.00 93.44 108 VAL A C 1
ATOM 856 O O . VAL A 1 108 ? 11.802 0.803 -14.642 1.00 93.44 108 VAL A O 1
ATOM 859 N N . ALA A 1 109 ? 10.815 -1.159 -15.115 1.00 90.75 109 ALA A N 1
ATOM 860 C CA . ALA A 1 109 ? 12.060 -1.871 -15.400 1.00 90.75 109 ALA A CA 1
ATOM 861 C C . ALA A 1 109 ? 12.845 -1.258 -16.579 1.00 90.75 109 ALA A C 1
ATOM 863 O O . ALA A 1 109 ? 14.067 -1.388 -16.630 1.00 90.75 109 ALA A O 1
ATOM 864 N N . GLN A 1 110 ? 12.157 -0.552 -17.484 1.00 89.25 110 GLN A N 1
ATOM 865 C CA . GLN A 1 110 ? 12.730 0.170 -18.625 1.00 89.25 110 GLN A CA 1
ATOM 866 C C . GLN A 1 110 ? 12.866 1.685 -18.385 1.00 89.25 110 GLN A C 1
ATOM 868 O O . GLN A 1 110 ? 13.213 2.420 -19.304 1.00 89.25 110 GLN A O 1
ATOM 873 N N . GLY A 1 111 ? 12.584 2.168 -17.171 1.00 88.69 111 GLY A N 1
ATOM 874 C CA . GLY A 1 111 ? 12.660 3.591 -16.821 1.00 88.69 111 GLY A CA 1
ATOM 875 C C . GLY A 1 111 ? 11.433 4.423 -17.218 1.00 88.69 111 GLY A C 1
ATOM 876 O O . GLY A 1 111 ? 11.445 5.644 -17.057 1.00 88.69 111 GLY A O 1
ATOM 877 N N . HIS A 1 112 ? 10.356 3.794 -17.692 1.00 91.69 112 HIS A N 1
ATOM 878 C CA . HIS A 1 112 ? 9.111 4.463 -18.073 1.00 91.69 112 HIS A CA 1
ATOM 879 C C . HIS A 1 112 ? 8.071 4.414 -16.946 1.00 91.69 112 HIS A C 1
ATOM 881 O O . HIS A 1 112 ? 8.099 3.540 -16.085 1.00 91.69 112 HIS A O 1
ATOM 887 N N . ASN A 1 113 ? 7.130 5.365 -16.944 1.00 92.25 113 ASN A N 1
ATOM 888 C CA . ASN A 1 113 ? 5.953 5.380 -16.059 1.00 92.25 113 ASN A CA 1
ATOM 889 C C . ASN A 1 113 ? 6.242 5.208 -14.547 1.00 92.25 113 ASN A C 1
ATOM 891 O O . ASN A 1 113 ? 5.356 4.842 -13.770 1.00 92.25 113 ASN A O 1
ATOM 895 N N . THR A 1 114 ? 7.454 5.549 -14.095 1.00 93.44 114 THR A N 1
ATOM 896 C CA . THR A 1 114 ? 7.899 5.419 -12.694 1.00 93.44 114 THR A CA 1
ATOM 897 C C . THR A 1 114 ? 7.010 6.197 -11.729 1.00 93.44 114 THR A C 1
ATOM 899 O O . THR A 1 114 ? 6.653 5.688 -10.667 1.00 93.44 114 THR A O 1
ATOM 902 N N . ALA A 1 115 ? 6.549 7.386 -12.127 1.00 94.94 115 ALA A N 1
ATOM 903 C CA . ALA A 1 115 ? 5.628 8.189 -11.330 1.00 94.94 115 ALA A CA 1
ATOM 904 C C . ALA A 1 115 ? 4.285 7.483 -11.076 1.00 94.94 115 ALA A C 1
ATOM 906 O O . ALA A 1 115 ? 3.769 7.531 -9.961 1.00 94.94 115 ALA A O 1
ATOM 907 N N . ALA A 1 116 ? 3.733 6.785 -12.074 1.00 96.56 116 ALA A N 1
ATOM 908 C CA . ALA A 1 116 ? 2.478 6.052 -11.915 1.00 96.56 116 ALA A CA 1
ATOM 909 C C . ALA A 1 116 ? 2.628 4.894 -10.915 1.00 96.56 116 ALA A C 1
ATOM 911 O O . ALA A 1 116 ? 1.737 4.669 -10.096 1.00 96.56 116 ALA A O 1
ATOM 912 N N . PHE A 1 117 ? 3.779 4.213 -10.921 1.00 96.88 117 PHE A N 1
ATOM 913 C CA . PHE A 1 117 ? 4.066 3.125 -9.983 1.00 96.88 117 PHE A CA 1
ATOM 914 C C . PHE A 1 117 ? 4.180 3.641 -8.548 1.00 96.88 117 PHE A C 1
ATOM 916 O O . PHE A 1 117 ? 3.583 3.078 -7.629 1.00 96.88 117 PHE A O 1
ATOM 923 N N . VAL A 1 118 ? 4.893 4.756 -8.362 1.00 96.75 118 VAL A N 1
ATOM 924 C CA . VAL A 1 118 ? 5.012 5.436 -7.067 1.00 96.75 118 VAL A CA 1
ATOM 925 C C . VAL A 1 118 ? 3.634 5.848 -6.549 1.00 96.75 118 VAL A C 1
ATOM 927 O O . VAL A 1 118 ? 3.325 5.600 -5.385 1.00 96.75 118 VAL A O 1
ATOM 930 N N . LEU A 1 119 ? 2.789 6.442 -7.398 1.00 97.81 119 LEU A N 1
ATOM 931 C CA . LEU A 1 119 ? 1.438 6.857 -7.017 1.00 97.81 119 LEU A CA 1
ATOM 932 C C . LEU A 1 119 ? 0.564 5.660 -6.630 1.00 97.81 119 LEU A C 1
ATOM 934 O O . LEU A 1 119 ? -0.075 5.711 -5.581 1.00 97.81 119 LEU A O 1
ATOM 938 N N . ALA A 1 120 ? 0.590 4.572 -7.406 1.00 98.06 120 ALA A N 1
ATOM 939 C CA . ALA A 1 120 ? -0.136 3.345 -7.081 1.00 98.06 120 ALA A CA 1
ATOM 940 C C . ALA A 1 120 ? 0.305 2.777 -5.722 1.00 98.06 120 ALA A C 1
ATOM 942 O O . ALA A 1 120 ? -0.532 2.512 -4.856 1.00 98.06 120 ALA A O 1
ATOM 943 N N . TYR A 1 121 ? 1.617 2.681 -5.487 1.00 98.00 121 TYR A N 1
ATOM 944 C CA . TYR A 1 121 ? 2.159 2.238 -4.205 1.00 98.00 121 TYR A CA 1
ATOM 945 C C . TYR A 1 121 ? 1.736 3.160 -3.052 1.00 98.00 121 TYR A C 1
ATOM 947 O O . TYR A 1 121 ? 1.236 2.691 -2.029 1.00 98.00 121 TYR A O 1
ATOM 955 N N . VAL A 1 122 ? 1.871 4.480 -3.209 1.00 98.06 122 VAL A N 1
ATOM 956 C CA . VAL A 1 122 ? 1.475 5.455 -2.183 1.00 98.06 122 VAL A CA 1
ATOM 957 C C . VAL A 1 122 ? -0.021 5.366 -1.879 1.00 98.06 122 VAL A C 1
ATOM 959 O O . VAL A 1 122 ? -0.389 5.412 -0.706 1.00 98.06 122 VAL A O 1
ATOM 962 N N . SER A 1 123 ? -0.888 5.156 -2.874 1.00 98.25 123 SER A N 1
ATOM 963 C CA . SER A 1 123 ? -2.324 4.948 -2.647 1.00 98.25 123 SER A CA 1
ATOM 964 C C . SER A 1 123 ? -2.595 3.750 -1.730 1.00 98.25 123 SER A C 1
ATOM 966 O O . SER A 1 123 ? -3.346 3.883 -0.762 1.00 98.25 123 SER A O 1
ATOM 968 N N . ILE A 1 124 ? -1.926 2.612 -1.955 1.00 98.12 124 ILE A N 1
ATOM 969 C CA . ILE A 1 124 ? -2.021 1.426 -1.083 1.00 98.12 1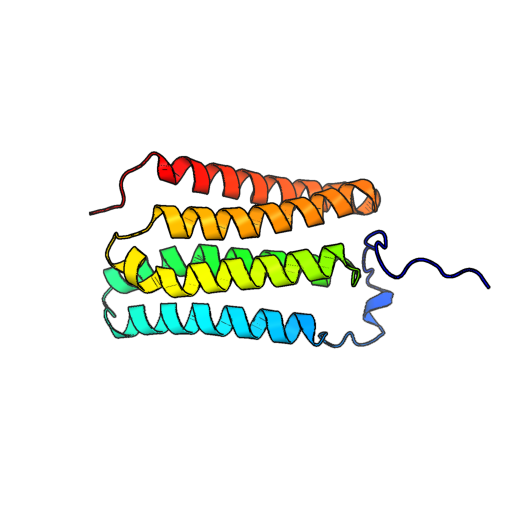24 ILE A CA 1
ATOM 970 C C . ILE A 1 124 ? -1.579 1.767 0.349 1.00 98.12 124 ILE A C 1
ATOM 972 O O . ILE A 1 124 ? -2.221 1.377 1.328 1.00 98.12 124 ILE A O 1
ATOM 976 N N . ARG A 1 125 ? -0.494 2.534 0.494 1.00 97.19 125 ARG A N 1
ATOM 977 C CA . ARG A 1 125 ? 0.037 2.943 1.804 1.00 97.19 125 ARG A CA 1
ATOM 978 C C . ARG A 1 125 ? -0.881 3.925 2.528 1.00 97.19 125 ARG A C 1
ATOM 980 O O . ARG A 1 125 ? -1.009 3.834 3.746 1.00 97.19 125 ARG A O 1
ATOM 987 N N . CYS A 1 126 ? -1.566 4.807 1.810 1.00 97.56 126 CYS A N 1
ATOM 988 C CA . CYS A 1 126 ? -2.581 5.687 2.385 1.00 97.56 126 CYS A CA 1
ATOM 989 C C . CYS A 1 126 ? -3.781 4.894 2.922 1.00 97.56 126 CYS A C 1
ATOM 991 O O . CYS A 1 126 ? -4.247 5.184 4.022 1.00 97.56 126 CYS A O 1
ATOM 993 N N . LEU A 1 127 ? -4.233 3.852 2.209 1.00 97.81 127 LEU A N 1
ATOM 994 C CA . LEU A 1 127 ? -5.274 2.942 2.709 1.00 97.81 127 LEU A CA 1
ATOM 995 C C . LEU A 1 127 ? -4.822 2.228 3.991 1.00 97.81 127 LEU A C 1
ATOM 997 O O . LEU A 1 127 ? -5.575 2.164 4.962 1.00 97.81 127 LEU A O 1
ATOM 1001 N N . MET A 1 128 ? -3.567 1.770 4.032 1.00 96.12 128 MET A N 1
ATOM 1002 C CA . MET A 1 128 ? -2.972 1.179 5.233 1.00 96.12 128 MET A CA 1
ATOM 1003 C C . MET A 1 128 ? -2.971 2.156 6.414 1.00 96.12 128 MET A C 1
ATOM 1005 O O . MET A 1 128 ? -3.427 1.831 7.510 1.00 96.12 128 MET A O 1
ATOM 1009 N N . LEU A 1 129 ? -2.480 3.377 6.197 1.00 96.56 129 LEU A N 1
ATOM 1010 C CA . LEU A 1 129 ? -2.448 4.418 7.222 1.00 96.56 129 LEU A CA 1
ATOM 1011 C C . LEU A 1 129 ? -3.854 4.775 7.712 1.00 96.56 129 LEU A C 1
ATOM 1013 O O . LEU A 1 129 ? -4.026 4.995 8.907 1.00 96.56 129 LEU A O 1
ATOM 1017 N N . ALA A 1 130 ? -4.861 4.768 6.837 1.00 96.50 130 ALA A N 1
ATOM 1018 C CA . ALA A 1 130 ? -6.252 4.977 7.225 1.00 96.50 130 ALA A CA 1
ATOM 1019 C C . ALA A 1 130 ? -6.771 3.860 8.151 1.00 96.50 130 ALA A C 1
ATOM 1021 O O . ALA A 1 130 ? -7.416 4.151 9.161 1.00 96.50 130 ALA A O 1
ATOM 1022 N N . LEU A 1 131 ? -6.443 2.593 7.872 1.00 95.44 131 LEU A N 1
ATOM 1023 C CA . LEU A 1 131 ? -6.785 1.461 8.743 1.00 95.44 131 LEU A CA 1
ATOM 1024 C C . LEU A 1 131 ? -6.104 1.559 10.118 1.00 95.44 131 LEU A C 1
ATOM 1026 O O . LEU A 1 131 ? -6.748 1.355 11.152 1.00 95.44 131 LEU A O 1
ATOM 1030 N N . TYR A 1 132 ? -4.822 1.926 10.148 1.00 94.75 132 TYR A N 1
ATOM 1031 C CA . TYR A 1 132 ? -4.080 2.144 11.393 1.00 94.75 132 TYR A CA 1
ATOM 1032 C C . TYR A 1 132 ? -4.587 3.368 12.169 1.00 94.75 132 TYR A C 1
ATOM 1034 O O . TYR A 1 132 ? -4.713 3.302 13.390 1.00 94.75 132 TYR A O 1
ATOM 1042 N N . ALA A 1 133 ? -4.951 4.458 11.491 1.00 95.12 133 ALA A N 1
ATOM 1043 C CA . ALA A 1 133 ? -5.582 5.616 12.122 1.00 95.12 133 ALA A CA 1
ATOM 1044 C C . ALA A 1 133 ? -6.930 5.235 12.745 1.00 95.12 133 ALA A C 1
ATOM 1046 O O . ALA A 1 133 ? -7.221 5.604 13.879 1.00 95.12 133 ALA A O 1
ATOM 1047 N N . ARG A 1 134 ? -7.732 4.421 12.056 1.00 94.56 134 ARG A N 1
ATOM 1048 C CA . ARG A 1 134 ? -8.979 3.899 12.619 1.00 94.56 134 ARG A CA 1
ATOM 1049 C C . ARG A 1 134 ? -8.728 3.044 13.868 1.00 94.56 134 ARG A C 1
ATOM 1051 O O . ARG A 1 134 ? -9.429 3.215 14.863 1.00 94.56 134 ARG A O 1
ATOM 1058 N N . ALA A 1 135 ? -7.707 2.188 13.853 1.00 93.88 135 ALA A N 1
ATOM 1059 C CA . ALA A 1 135 ? -7.306 1.406 15.024 1.00 93.88 135 ALA A CA 1
ATOM 1060 C C . ALA A 1 135 ? -6.807 2.285 16.188 1.00 93.88 135 ALA A C 1
ATOM 1062 O O . ALA A 1 135 ? -7.119 1.997 17.338 1.00 93.88 135 ALA A O 1
ATOM 1063 N N . TRP A 1 136 ? -6.104 3.389 15.910 1.00 94.25 136 TRP A N 1
ATOM 1064 C CA . TRP A 1 136 ? -5.651 4.350 16.929 1.00 94.25 136 TRP A CA 1
ATOM 1065 C C . TRP A 1 136 ? -6.800 4.930 17.765 1.00 94.25 136 TRP A C 1
ATOM 1067 O O . TRP A 1 136 ? -6.673 5.101 18.985 1.00 94.25 136 TRP A O 1
ATOM 1077 N N . PHE A 1 137 ? -7.908 5.267 17.098 1.00 92.81 137 PHE A N 1
ATOM 1078 C CA . PHE A 1 137 ? -9.086 5.835 17.749 1.00 92.81 137 PHE A CA 1
ATOM 1079 C C . PHE A 1 137 ? -9.926 4.775 18.460 1.00 92.81 137 PHE A C 1
ATOM 1081 O O . PHE A 1 137 ? -10.462 5.059 19.527 1.00 92.81 137 PHE A O 1
ATOM 1088 N N . ALA A 1 138 ? -10.026 3.573 17.891 1.00 91.62 138 ALA A N 1
ATOM 1089 C CA . ALA A 1 138 ? -10.873 2.513 18.424 1.00 91.62 138 ALA A CA 1
ATOM 1090 C C . ALA A 1 138 ? -10.230 1.699 19.555 1.00 91.62 138 ALA A C 1
ATOM 1092 O O . ALA A 1 138 ? -10.954 1.238 20.432 1.00 91.62 138 ALA A O 1
ATOM 1093 N N . VAL A 1 139 ? -8.903 1.524 19.543 1.00 92.75 139 VAL A N 1
ATOM 1094 C CA . VAL A 1 139 ? -8.202 0.632 20.478 1.00 92.75 139 VAL A CA 1
ATOM 1095 C C . VAL A 1 139 ? -7.037 1.357 21.162 1.00 92.75 139 VAL A C 1
ATOM 1097 O O . VAL A 1 139 ? -5.913 1.369 20.644 1.00 92.75 139 VAL A O 1
ATOM 1100 N N . PRO A 1 140 ? -7.275 1.999 22.322 1.00 92.06 140 PRO A N 1
ATOM 1101 C CA . PRO A 1 140 ? -6.246 2.724 23.067 1.00 92.06 140 PRO A CA 1
ATOM 1102 C C . PRO A 1 140 ? -5.009 1.883 23.414 1.00 92.06 140 PRO A C 1
ATOM 1104 O O . PRO A 1 140 ? -3.891 2.399 23.394 1.00 92.06 140 PRO A O 1
ATOM 1107 N N . GLU A 1 141 ? -5.190 0.590 23.672 1.00 92.19 141 GLU A N 1
ATOM 1108 C CA . GLU A 1 141 ? -4.138 -0.370 24.016 1.00 92.19 141 GLU A CA 1
ATOM 1109 C C . GLU A 1 141 ? -3.187 -0.623 22.836 1.00 92.19 141 GLU A C 1
ATOM 1111 O O . GLU A 1 141 ? -1.998 -0.878 23.028 1.00 92.19 141 GLU A O 1
ATOM 1116 N N . ALA A 1 142 ? -3.677 -0.486 21.597 1.00 91.88 142 ALA A N 1
ATOM 1117 C CA . ALA A 1 142 ? -2.888 -0.688 20.383 1.00 91.88 142 ALA A CA 1
ATOM 1118 C C . ALA A 1 142 ? -2.000 0.517 20.036 1.00 91.88 142 ALA A C 1
ATOM 1120 O O . ALA A 1 142 ? -1.151 0.419 19.150 1.00 91.88 142 ALA A O 1
ATOM 1121 N N . ARG A 1 143 ? -2.177 1.670 20.695 1.00 93.75 143 ARG A N 1
ATOM 1122 C CA . ARG A 1 143 ? -1.533 2.938 20.310 1.00 93.75 143 ARG A CA 1
ATOM 1123 C C . ARG A 1 143 ? -0.006 2.873 20.201 1.00 93.75 143 ARG A C 1
ATOM 1125 O O . ARG A 1 143 ? 0.506 3.388 19.208 1.00 93.75 143 ARG A O 1
ATOM 1132 N N . PRO A 1 144 ? 0.753 2.249 21.124 1.00 94.19 144 PRO A N 1
ATOM 1133 C CA . PRO A 1 144 ? 2.206 2.142 20.970 1.00 94.19 144 PRO A CA 1
ATOM 1134 C C . PRO A 1 144 ? 2.605 1.413 19.679 1.00 94.19 144 PRO A C 1
ATOM 1136 O O . PRO A 1 144 ? 3.480 1.873 18.946 1.00 94.19 144 PRO A O 1
ATOM 1139 N N . LEU A 1 145 ? 1.898 0.324 19.363 1.00 91.31 145 LEU A N 1
ATOM 1140 C CA . LEU A 1 145 ? 2.098 -0.461 18.150 1.00 91.31 145 LEU A CA 1
ATOM 1141 C C . LEU A 1 145 ? 1.702 0.341 16.904 1.00 91.31 145 LEU A C 1
ATOM 1143 O O . LEU A 1 145 ? 2.491 0.467 15.968 1.00 91.31 145 LEU A O 1
ATOM 1147 N N . VAL A 1 146 ? 0.516 0.949 16.913 1.00 93.88 146 VAL A N 1
ATOM 1148 C CA . VAL A 1 146 ? 0.025 1.788 15.813 1.00 93.88 146 VAL A CA 1
ATOM 1149 C C . VAL A 1 146 ? 0.963 2.964 15.548 1.00 93.88 146 VAL A C 1
ATOM 1151 O O . VAL A 1 146 ? 1.227 3.272 14.392 1.00 93.88 146 VAL A O 1
ATOM 1154 N N . ARG A 1 147 ? 1.526 3.589 16.588 1.00 93.88 147 ARG A N 1
ATOM 1155 C CA . ARG A 1 147 ? 2.513 4.664 16.437 1.00 93.88 147 ARG A CA 1
ATOM 1156 C C . ARG A 1 147 ? 3.776 4.166 15.747 1.00 93.88 147 ARG A C 1
ATOM 1158 O O . ARG A 1 147 ? 4.248 4.827 14.831 1.00 93.88 147 ARG A O 1
ATOM 1165 N N . PHE A 1 148 ? 4.319 3.028 16.171 1.00 92.81 148 PHE A N 1
ATOM 1166 C CA . PHE A 1 148 ? 5.546 2.480 15.596 1.00 92.81 148 PHE A CA 1
ATOM 1167 C C . PHE A 1 148 ? 5.381 2.148 14.104 1.00 92.81 148 PHE A C 1
ATOM 1169 O O . PHE A 1 148 ? 6.105 2.686 13.266 1.00 92.81 148 PHE A O 1
ATOM 1176 N N . TYR A 1 149 ? 4.383 1.328 13.758 1.00 90.50 149 TYR A N 1
ATOM 1177 C CA . TYR A 1 149 ? 4.132 0.951 12.362 1.00 90.50 149 TYR A CA 1
ATOM 1178 C C . TYR A 1 149 ? 3.630 2.134 11.531 1.00 90.50 149 TYR A C 1
ATOM 1180 O O . TYR A 1 149 ? 4.098 2.339 10.414 1.00 90.50 149 TYR A O 1
ATOM 1188 N N . GLY A 1 150 ? 2.736 2.954 12.086 1.00 91.81 150 GLY A N 1
ATOM 1189 C CA . GLY A 1 150 ? 2.193 4.139 11.426 1.00 91.81 150 GLY A CA 1
ATOM 1190 C C . GLY A 1 150 ? 3.269 5.164 11.074 1.00 91.81 150 GLY A C 1
ATOM 1191 O O . GLY A 1 150 ? 3.274 5.663 9.952 1.00 91.81 150 GLY A O 1
ATOM 1192 N N . LEU A 1 151 ? 4.231 5.426 11.968 1.00 92.81 151 LEU A N 1
ATOM 1193 C CA . LEU A 1 151 ? 5.374 6.296 11.666 1.00 92.81 151 LEU A CA 1
ATOM 1194 C C . LEU A 1 151 ? 6.265 5.704 10.573 1.00 92.81 151 LEU A C 1
ATOM 1196 O O . LEU A 1 151 ? 6.632 6.419 9.645 1.00 92.81 151 LEU A O 1
ATOM 1200 N N . GLY A 1 152 ? 6.577 4.406 10.641 1.00 92.94 152 GLY A N 1
ATOM 1201 C CA . GLY A 1 152 ? 7.360 3.737 9.598 1.00 92.94 152 GLY A CA 1
ATOM 1202 C C . GLY A 1 152 ? 6.679 3.796 8.228 1.00 92.94 152 GLY A C 1
ATOM 1203 O O . GLY A 1 152 ? 7.320 4.051 7.208 1.00 92.94 152 GLY A O 1
ATOM 1204 N N . TYR A 1 153 ? 5.358 3.621 8.190 1.00 93.06 153 TYR A N 1
ATOM 1205 C CA . TYR A 1 153 ? 4.580 3.696 6.957 1.00 93.06 153 TYR A CA 1
ATOM 1206 C C . TYR A 1 153 ? 4.457 5.125 6.427 1.00 93.06 153 TYR A C 1
ATOM 1208 O O . TYR A 1 153 ? 4.634 5.323 5.226 1.00 93.06 153 TYR A O 1
ATOM 1216 N N . ALA A 1 154 ? 4.238 6.113 7.298 1.00 94.50 154 ALA A N 1
ATOM 1217 C CA . ALA A 1 154 ? 4.191 7.526 6.928 1.00 94.50 154 ALA A CA 1
ATOM 1218 C C . ALA A 1 154 ? 5.545 8.026 6.405 1.00 94.50 154 ALA A C 1
ATOM 1220 O O . ALA A 1 154 ? 5.594 8.706 5.382 1.00 94.50 154 ALA A O 1
ATOM 1221 N N . LEU A 1 155 ? 6.648 7.627 7.046 1.00 95.62 155 LEU A N 1
ATOM 1222 C CA . LEU A 1 155 ? 7.993 7.911 6.553 1.00 95.62 155 LEU A CA 1
ATOM 1223 C C . LEU A 1 155 ? 8.221 7.262 5.185 1.00 95.62 155 LEU A C 1
ATOM 1225 O O . LEU A 1 155 ? 8.729 7.911 4.278 1.00 95.62 155 LEU A O 1
ATOM 1229 N N . GLY A 1 156 ? 7.783 6.014 5.007 1.00 94.38 156 GLY A N 1
ATOM 1230 C CA . GLY A 1 156 ? 7.811 5.349 3.708 1.00 94.38 156 GLY A CA 1
ATOM 1231 C C . GLY A 1 156 ? 7.045 6.127 2.633 1.00 94.38 156 GLY A C 1
ATOM 1232 O O . GLY A 1 156 ? 7.577 6.327 1.548 1.00 94.38 156 GLY A O 1
ATOM 1233 N N . VAL A 1 157 ? 5.836 6.613 2.928 1.00 96.12 157 VAL A N 1
ATOM 1234 C CA . VAL A 1 157 ? 5.066 7.466 2.002 1.00 96.12 157 VAL A CA 1
ATOM 1235 C C . VAL A 1 157 ? 5.836 8.736 1.651 1.00 96.12 157 VAL A C 1
ATOM 1237 O O . VAL A 1 157 ? 5.935 9.067 0.475 1.00 96.12 157 VAL A O 1
ATOM 1240 N N . ALA A 1 158 ? 6.418 9.419 2.638 1.00 96.75 158 ALA A N 1
ATOM 1241 C CA . ALA A 1 158 ? 7.204 10.628 2.406 1.00 96.75 158 ALA A CA 1
ATOM 1242 C C . ALA A 1 158 ? 8.430 10.359 1.519 1.00 96.75 158 ALA A C 1
ATOM 1244 O O . ALA A 1 158 ? 8.674 11.107 0.576 1.00 96.75 158 ALA A O 1
ATOM 1245 N N . ILE A 1 159 ? 9.157 9.264 1.771 1.00 95.62 159 ILE A N 1
ATOM 1246 C CA . ILE A 1 159 ? 10.298 8.839 0.948 1.00 95.62 159 ILE A CA 1
ATOM 1247 C C . ILE A 1 159 ? 9.841 8.582 -0.490 1.00 95.62 159 ILE A C 1
ATOM 1249 O O . ILE A 1 159 ? 10.395 9.160 -1.423 1.00 95.62 159 ILE A O 1
ATOM 1253 N N . TRP A 1 160 ? 8.798 7.776 -0.683 1.00 95.19 160 TRP A N 1
ATOM 1254 C CA . TRP A 1 160 ? 8.304 7.452 -2.019 1.00 95.19 160 TRP A CA 1
ATOM 1255 C C . TRP A 1 160 ? 7.768 8.681 -2.760 1.00 95.19 160 TRP A C 1
ATOM 1257 O O . TRP A 1 160 ? 8.095 8.866 -3.926 1.00 95.19 160 TRP A O 1
ATOM 1267 N N . LEU A 1 161 ? 7.045 9.582 -2.097 1.00 96.00 161 LEU A N 1
ATOM 1268 C CA . LEU A 1 161 ? 6.617 10.842 -2.711 1.00 96.00 161 LEU A CA 1
ATOM 1269 C C . LEU A 1 161 ? 7.801 11.745 -3.069 1.00 96.00 161 LEU A C 1
ATOM 1271 O O . LEU A 1 161 ? 7.808 12.329 -4.149 1.00 96.00 161 LEU A O 1
ATOM 1275 N N . SER A 1 162 ? 8.820 11.830 -2.209 1.00 94.88 162 SER A N 1
ATOM 1276 C CA . SER A 1 162 ? 10.022 12.618 -2.500 1.00 94.88 162 SER A CA 1
ATOM 1277 C C . SER A 1 162 ? 10.795 12.087 -3.709 1.00 94.88 162 SER A C 1
ATOM 1279 O O . SER A 1 162 ? 11.395 12.876 -4.435 1.00 94.88 162 SER A O 1
ATOM 1281 N N . SER A 1 163 ? 10.712 10.780 -3.991 1.00 92.38 163 SER A N 1
ATOM 1282 C CA . SER A 1 163 ? 11.345 10.188 -5.176 1.00 92.38 163 SER A CA 1
ATOM 1283 C C . SER A 1 163 ? 10.814 10.755 -6.498 1.00 92.38 163 SER A C 1
ATOM 1285 O O . SER A 1 163 ? 11.560 10.799 -7.466 1.00 92.38 163 SER A O 1
ATOM 1287 N N . LEU A 1 164 ? 9.580 11.281 -6.532 1.00 92.88 164 LEU A N 1
ATOM 1288 C CA . LEU A 1 164 ? 9.005 11.932 -7.720 1.00 92.88 164 LEU A CA 1
ATOM 1289 C C . LEU A 1 164 ? 9.739 13.217 -8.128 1.00 92.88 164 LEU A C 1
ATOM 1291 O O . LEU A 1 164 ? 9.592 13.671 -9.259 1.00 92.88 164 LEU A O 1
ATOM 1295 N N . ALA A 1 165 ? 10.508 13.818 -7.216 1.00 92.12 165 ALA A N 1
ATOM 1296 C CA . ALA A 1 165 ? 11.325 14.994 -7.504 1.00 92.12 165 ALA A CA 1
ATOM 1297 C C . ALA A 1 165 ? 12.679 14.640 -8.148 1.00 92.12 165 ALA A C 1
ATOM 1299 O O . ALA A 1 165 ? 13.407 15.539 -8.567 1.00 92.12 165 ALA A O 1
ATOM 1300 N N . VAL A 1 166 ? 13.031 13.351 -8.210 1.00 88.56 166 VAL A N 1
ATOM 1301 C CA . VAL A 1 166 ? 14.299 12.859 -8.753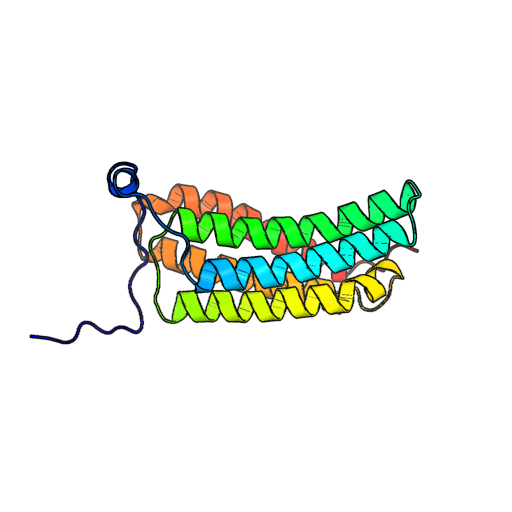 1.00 88.56 166 VAL A CA 1
ATOM 1302 C C . VAL A 1 166 ? 14.024 12.146 -10.082 1.00 88.56 166 VAL A C 1
ATOM 1304 O O . VAL A 1 166 ? 13.101 11.334 -10.153 1.00 88.56 166 VAL A O 1
ATOM 1307 N N . PRO A 1 167 ? 14.788 12.427 -11.154 1.00 79.25 167 PRO A N 1
ATOM 1308 C CA . PRO A 1 167 ? 14.629 11.707 -12.412 1.00 79.25 167 PRO A CA 1
ATOM 1309 C C . PRO A 1 167 ? 14.931 10.210 -12.230 1.00 79.25 167 PRO A C 1
ATOM 1311 O O . PRO A 1 167 ? 15.760 9.851 -11.386 1.00 79.25 167 PRO A O 1
ATOM 1314 N N . PRO A 1 168 ? 14.279 9.327 -13.008 1.00 73.50 168 PRO A N 1
ATOM 1315 C CA . PRO A 1 168 ? 14.557 7.900 -12.944 1.00 73.50 168 PRO A CA 1
ATOM 1316 C C . PRO A 1 168 ? 16.037 7.630 -13.265 1.00 73.50 168 PRO A C 1
ATOM 1318 O O . PRO A 1 168 ? 16.621 8.339 -14.091 1.00 73.50 168 PRO A O 1
ATOM 1321 N N . PRO A 1 169 ? 16.662 6.640 -12.603 1.00 65.19 169 PRO A N 1
ATOM 1322 C CA . PRO A 1 169 ? 18.039 6.264 -12.901 1.00 65.19 169 PRO A CA 1
ATOM 1323 C C . PRO A 1 169 ? 18.159 5.822 -14.367 1.00 65.19 169 PRO A C 1
ATOM 1325 O O . PRO A 1 169 ? 17.285 5.111 -14.866 1.00 65.19 169 PRO A O 1
ATOM 1328 N N . ALA A 1 170 ? 19.221 6.294 -15.030 1.00 54.31 170 ALA A N 1
ATOM 1329 C CA . ALA A 1 170 ? 19.545 6.002 -16.429 1.00 54.31 170 ALA A CA 1
ATOM 1330 C C . ALA A 1 170 ? 19.955 4.540 -16.660 1.00 54.31 170 ALA A C 1
ATOM 1332 O O . ALA A 1 170 ? 20.508 3.918 -15.721 1.00 54.31 170 ALA A O 1
#

Foldseek 3Di:
DDDPDLADDQWDFDDPVNVVPPDDDDPLLVVLVVLLVLLLVLLVVQCVVPVDPVSVVLSVVLVVLSVVLNVLLVVLVVTTDDDHNLNSVLSVLLSVLSNQLSVCSVQVSVQHPLVSNLVSSLSNLVSSLVSLVSNVVRPVPCPVVSVVVNVVSVVVSVVSVVCVVPRRDD

pLDDT: mean 89.58, std 12.38, range [39.5, 98.38]